Protein AF-A0A1Q7WA24-F1 (afdb_monomer)

Secondary structure (DSSP, 8-state):
-EEEEETTEEEEEEGGGTEEEEESSHHHHHHHHHHHHT-S---PEEE-S-HHHHHHHHHHHHHHHHHHHHHHHHHHHHHHHHT-GGG-SHHHHHHHHT--HHHHHHHHHHHS-------

Solvent-accessible surface area (backbone atoms only — not comparable to full-atom values): 7000 Å² total; per-residue (Å²): 76,48,34,37,54,50,98,84,23,34,36,39,44,40,76,96,74,76,44,75,47,76,29,71,44,67,69,61,39,50,52,57,48,27,66,74,66,76,39,98,73,82,71,70,46,66,42,68,87,43,73,66,58,36,51,49,52,53,52,52,54,51,50,52,53,51,51,50,53,51,49,55,49,48,55,53,50,50,55,54,48,74,70,40,85,87,40,70,52,64,63,51,41,8,64,78,67,76,43,52,49,69,56,43,52,52,49,53,70,74,66,51,78,79,92,77,85,78,134

Sequence (119 aa):
MLVIREGGGWLAEVAALGVVRRARCLVTLDHQMRDLLGTNSVDYQFQTGDAELDRLVMQIRSAKGAAGRYEERARRLTRRALLLPSGGSGRDLAVLLGLSHQRVHQLMRHGLPNAEGEA

Structure (mmCIF, N/CA/C/O backbone):
data_AF-A0A1Q7WA24-F1
#
_entry.id   AF-A0A1Q7WA24-F1
#
loop_
_atom_site.group_PDB
_atom_site.id
_atom_site.type_symbol
_atom_site.label_atom_id
_atom_site.label_alt_id
_atom_site.label_comp_id
_atom_site.label_asym_id
_atom_site.label_entity_id
_atom_site.label_seq_id
_atom_site.pdbx_PDB_ins_code
_atom_site.Cartn_x
_atom_site.Cartn_y
_atom_site.Cartn_z
_atom_site.occupancy
_atom_site.B_iso_or_equiv
_atom_site.auth_seq_id
_atom_site.auth_comp_id
_atom_site.auth_asym_id
_atom_site.auth_atom_id
_atom_site.pdbx_PDB_model_num
ATOM 1 N N . MET A 1 1 ? -10.342 -5.833 7.677 1.00 88.81 1 MET A N 1
ATOM 2 C CA . MET A 1 1 ? -10.523 -5.916 9.146 1.00 88.81 1 MET A CA 1
ATOM 3 C C . MET A 1 1 ? -10.973 -4.563 9.671 1.00 88.81 1 MET A C 1
ATOM 5 O O . MET A 1 1 ? -10.401 -3.571 9.235 1.00 88.81 1 MET A O 1
ATOM 9 N N . LEU A 1 2 ? -11.989 -4.493 10.535 1.00 92.31 2 LEU A N 1
ATOM 10 C CA . LEU A 1 2 ? -12.530 -3.210 11.002 1.00 92.31 2 LEU A CA 1
ATOM 11 C C . LEU A 1 2 ? -11.755 -2.701 12.224 1.00 92.31 2 LEU A C 1
ATOM 13 O O . LEU A 1 2 ? -11.491 -3.473 13.146 1.00 92.31 2 LEU A O 1
ATOM 17 N N . VAL A 1 3 ? -11.393 -1.416 12.220 1.00 94.94 3 VAL A N 1
ATOM 18 C CA . VAL A 1 3 ? -10.739 -0.731 13.340 1.00 94.94 3 VAL A CA 1
ATOM 19 C C . VAL A 1 3 ? -11.504 0.536 13.696 1.00 94.94 3 VAL A C 1
ATOM 21 O O . VAL A 1 3 ? -11.601 1.451 12.881 1.00 94.94 3 VAL A O 1
ATOM 24 N N . ILE A 1 4 ? -12.013 0.599 14.920 1.00 95.94 4 ILE A N 1
ATOM 25 C CA . ILE A 1 4 ? -12.894 1.660 15.411 1.00 95.94 4 ILE A CA 1
ATOM 26 C C . ILE A 1 4 ? -12.174 2.451 16.499 1.00 95.94 4 ILE A C 1
ATOM 28 O O . ILE A 1 4 ? -11.491 1.874 17.350 1.00 95.94 4 ILE A O 1
ATOM 32 N N . ARG A 1 5 ? -12.328 3.775 16.495 1.00 94.88 5 ARG A N 1
ATOM 33 C CA . ARG A 1 5 ? -11.917 4.620 17.618 1.00 94.88 5 ARG A CA 1
ATOM 34 C C . ARG A 1 5 ? -12.995 4.596 18.705 1.00 94.88 5 ARG A C 1
ATOM 36 O O . ARG A 1 5 ? -14.121 5.013 18.466 1.00 94.88 5 ARG A O 1
ATOM 43 N N . GLU A 1 6 ? -12.645 4.149 19.907 1.00 92.25 6 GLU A N 1
ATOM 44 C CA . GLU A 1 6 ? -13.579 4.005 21.034 1.00 92.25 6 GLU A CA 1
ATOM 45 C C . GLU A 1 6 ? -12.900 4.422 22.347 1.00 92.25 6 GLU A C 1
ATOM 47 O O . GLU A 1 6 ? -11.767 4.023 22.614 1.00 92.25 6 GLU A O 1
ATOM 52 N N . GLY A 1 7 ? -13.573 5.230 23.178 1.00 83.06 7 GLY A N 1
ATOM 53 C CA . GLY A 1 7 ? -13.155 5.488 24.567 1.00 83.06 7 GLY A CA 1
ATOM 54 C C . GLY A 1 7 ? -11.735 6.050 24.746 1.00 83.06 7 GLY A C 1
ATOM 55 O O . GLY A 1 7 ? -11.076 5.756 25.741 1.00 83.06 7 GLY A O 1
ATOM 56 N N . GLY A 1 8 ? -11.229 6.816 23.774 1.00 89.00 8 GLY A N 1
ATOM 57 C CA . GLY A 1 8 ? -9.855 7.340 23.786 1.00 89.00 8 GLY A CA 1
ATOM 58 C C . GLY A 1 8 ? -8.782 6.346 23.319 1.00 89.00 8 GLY A C 1
ATOM 59 O O . GLY A 1 8 ? -7.594 6.641 23.428 1.00 89.00 8 GLY A O 1
ATOM 60 N N . GLY A 1 9 ? -9.183 5.193 22.783 1.00 94.62 9 GLY A N 1
ATOM 61 C CA . GLY A 1 9 ? -8.310 4.191 22.185 1.00 94.62 9 GLY A CA 1
ATOM 62 C C . GLY A 1 9 ? -8.864 3.652 20.869 1.00 94.62 9 GLY A C 1
ATOM 63 O O . GLY A 1 9 ? -9.657 4.300 20.185 1.00 94.62 9 GLY A O 1
ATOM 64 N N . TRP A 1 10 ? -8.405 2.459 20.514 1.00 97.00 10 TRP A N 1
ATOM 65 C CA . TRP A 1 10 ? -8.714 1.781 19.267 1.00 97.00 10 TRP A CA 1
ATOM 66 C C . TRP A 1 10 ? -9.091 0.331 19.522 1.00 97.00 10 TRP A C 1
ATOM 68 O O . TRP A 1 10 ? -8.482 -0.344 20.357 1.00 97.00 10 TRP A O 1
ATOM 78 N N . LEU A 1 11 ? -10.068 -0.137 18.760 1.00 96.06 11 LEU A N 1
ATOM 79 C CA . LEU A 1 11 ? -10.603 -1.485 18.794 1.00 96.06 11 LEU A CA 1
ATOM 80 C C . LEU A 1 11 ? -10.467 -2.094 17.401 1.00 96.06 11 LEU A C 1
ATOM 82 O O . LEU A 1 11 ? -10.926 -1.492 16.440 1.00 96.06 11 LEU A O 1
ATOM 86 N N . ALA A 1 12 ? -9.858 -3.272 17.287 1.00 94.25 12 ALA A N 1
ATOM 87 C CA . ALA A 1 12 ? -9.853 -4.076 16.068 1.00 94.25 12 ALA A CA 1
ATOM 88 C C . ALA A 1 12 ? -10.727 -5.316 16.254 1.00 94.25 12 ALA A C 1
ATOM 90 O O . ALA A 1 12 ? -10.591 -6.020 17.259 1.00 94.25 12 ALA A O 1
ATOM 91 N N . GLU A 1 13 ? -11.566 -5.606 15.263 1.00 89.81 13 GLU A N 1
ATOM 92 C CA . GLU A 1 13 ? -12.360 -6.831 15.207 1.00 89.81 13 GLU A CA 1
ATOM 93 C C . GLU A 1 13 ? -11.883 -7.733 14.066 1.00 89.81 13 GLU A C 1
ATOM 95 O O . GLU A 1 13 ? -11.946 -7.372 12.886 1.00 89.81 13 GLU A O 1
ATOM 100 N N . VAL A 1 14 ? -11.437 -8.938 14.426 1.00 84.75 14 VAL A N 1
ATOM 101 C CA . VAL A 1 14 ? -11.105 -10.011 13.489 1.00 84.75 14 VAL A CA 1
ATOM 102 C C . VAL A 1 14 ? -12.316 -10.937 13.372 1.00 84.75 14 VAL A C 1
ATOM 104 O O . VAL A 1 14 ? -12.368 -11.980 14.022 1.00 84.75 14 VAL A O 1
ATOM 107 N N . ALA A 1 15 ? -13.293 -10.566 12.541 1.00 80.56 15 ALA A N 1
ATOM 108 C CA . ALA A 1 15 ? -14.552 -11.311 12.405 1.00 80.56 15 ALA A CA 1
ATOM 109 C C . ALA A 1 15 ? -14.340 -12.814 12.125 1.00 80.56 15 ALA A C 1
ATOM 111 O O . ALA A 1 15 ? -14.988 -13.657 12.735 1.00 80.56 15 ALA A O 1
ATOM 112 N N . ALA A 1 16 ? -13.363 -13.159 11.278 1.00 79.12 16 ALA A N 1
ATOM 113 C CA . ALA A 1 16 ? -13.037 -14.548 10.937 1.00 79.12 16 ALA A CA 1
ATOM 114 C C . ALA A 1 16 ? -12.530 -15.394 12.123 1.00 79.12 16 ALA A C 1
ATOM 116 O O . ALA A 1 16 ? -12.592 -16.617 12.060 1.00 79.12 16 ALA A O 1
ATOM 117 N N . LEU A 1 17 ? -12.018 -14.759 13.183 1.00 81.06 17 LEU A N 1
ATOM 118 C CA . LEU A 1 17 ? -11.490 -15.432 14.375 1.00 81.06 17 LEU A CA 1
ATOM 119 C C . LEU A 1 17 ? -12.355 -15.195 15.623 1.00 81.06 17 LEU A C 1
ATOM 121 O O . LEU A 1 17 ? -12.052 -15.748 16.676 1.00 81.06 17 LEU A O 1
ATOM 125 N N . GLY A 1 18 ? -13.387 -14.347 15.547 1.00 84.75 18 GLY A N 1
ATOM 126 C CA . GLY A 1 18 ? -14.166 -13.922 16.717 1.00 84.75 18 GLY A CA 1
ATOM 127 C C . GLY A 1 18 ? -13.331 -13.182 17.772 1.00 84.75 18 GLY A C 1
ATOM 128 O O . GLY A 1 18 ? -13.679 -13.178 18.951 1.00 84.75 18 GLY A O 1
ATOM 129 N N . VAL A 1 19 ? -12.199 -12.587 17.374 1.00 87.44 19 VAL A N 1
ATOM 130 C CA . VAL A 1 19 ? -11.257 -11.935 18.292 1.00 87.44 19 VAL A CA 1
ATOM 131 C C . VAL A 1 19 ? -11.409 -10.421 18.220 1.00 87.44 19 VAL A C 1
ATOM 133 O O . VAL A 1 19 ? -11.278 -9.821 17.155 1.00 87.44 19 VAL A O 1
ATOM 136 N N . VAL A 1 20 ? -11.595 -9.801 19.387 1.00 91.62 20 VAL A N 1
ATOM 137 C CA . VAL A 1 20 ? -11.535 -8.346 19.566 1.00 91.62 20 VAL A CA 1
ATOM 138 C C . VAL A 1 20 ? -10.261 -7.979 20.314 1.00 91.62 20 VAL A C 1
ATOM 140 O O . VAL A 1 20 ? -9.880 -8.620 21.301 1.00 91.62 20 VAL A O 1
ATOM 143 N N . ARG A 1 21 ? -9.585 -6.932 19.848 1.00 94.00 21 ARG A N 1
ATOM 144 C CA . ARG A 1 21 ? -8.348 -6.421 20.444 1.00 94.00 21 ARG A CA 1
ATOM 145 C C . ARG A 1 21 ? -8.455 -4.924 20.644 1.00 94.00 21 ARG A C 1
ATOM 147 O O . ARG A 1 21 ? -9.034 -4.227 19.820 1.00 94.00 21 ARG A O 1
ATOM 154 N N . ARG A 1 22 ? -7.926 -4.445 21.767 1.00 95.12 22 ARG A N 1
ATOM 155 C CA . ARG A 1 22 ? -8.013 -3.045 22.181 1.00 95.12 22 ARG A CA 1
ATOM 156 C C . ARG A 1 22 ? -6.634 -2.526 22.552 1.00 95.12 22 ARG A C 1
ATOM 158 O O . ARG A 1 22 ? -5.875 -3.216 23.229 1.00 95.12 22 ARG A O 1
ATOM 165 N N . ALA A 1 23 ? -6.340 -1.294 22.158 1.00 96.25 23 ALA A N 1
ATOM 166 C CA . ALA A 1 23 ? -5.127 -0.592 22.559 1.00 96.25 23 ALA A CA 1
ATOM 167 C C . ALA A 1 23 ? -5.370 0.919 22.643 1.00 96.25 23 ALA A C 1
ATOM 169 O O . ALA A 1 23 ? -6.270 1.452 21.999 1.00 96.25 23 ALA A O 1
ATOM 170 N N . ARG A 1 24 ? -4.542 1.643 23.407 1.00 95.19 24 ARG A N 1
ATOM 171 C CA . ARG A 1 24 ? -4.636 3.114 23.493 1.00 95.19 24 ARG A CA 1
ATOM 172 C C . ARG A 1 24 ? -4.215 3.830 22.207 1.00 95.19 24 ARG A C 1
ATOM 174 O O . ARG A 1 24 ? -4.690 4.927 21.945 1.00 95.19 24 ARG A O 1
ATOM 181 N N . CYS A 1 25 ? -3.340 3.236 21.399 1.00 95.19 25 CYS A N 1
ATOM 182 C CA . CYS A 1 25 ? -2.872 3.828 20.147 1.00 95.19 25 CYS A CA 1
ATOM 183 C C . CYS A 1 25 ? -2.828 2.794 19.013 1.00 95.19 25 CYS A C 1
ATOM 185 O O . CYS A 1 25 ? -2.712 1.590 19.254 1.00 95.19 25 CYS A O 1
ATOM 187 N N . LEU A 1 26 ? -2.899 3.283 17.770 1.00 94.12 26 LEU A N 1
ATOM 188 C CA . LEU A 1 26 ? -2.917 2.442 16.568 1.00 94.12 26 LEU A CA 1
ATOM 189 C C . LEU A 1 26 ? -1.650 1.609 16.389 1.00 94.12 26 LEU A C 1
ATOM 191 O O . LEU A 1 26 ? -1.746 0.491 15.906 1.00 94.12 26 LEU A O 1
ATOM 195 N N . VAL A 1 27 ? -0.482 2.121 16.783 1.00 95.00 27 VAL A N 1
ATOM 196 C CA . VAL A 1 27 ? 0.796 1.404 16.619 1.00 95.00 27 VAL A CA 1
ATOM 197 C C . VAL A 1 27 ? 0.807 0.119 17.445 1.00 95.00 27 VAL A C 1
ATOM 199 O O . VAL A 1 27 ? 1.140 -0.946 16.935 1.00 95.00 27 VAL A O 1
ATOM 202 N N . THR A 1 28 ? 0.388 0.194 18.711 1.00 96.31 28 THR A N 1
ATOM 203 C CA . THR A 1 28 ? 0.288 -0.992 19.571 1.00 96.31 28 THR A CA 1
ATOM 204 C C . THR A 1 28 ? -0.760 -1.969 19.051 1.00 96.31 28 THR A C 1
ATOM 206 O O . THR A 1 28 ? -0.510 -3.172 19.050 1.00 96.31 28 THR A O 1
ATOM 209 N N . LEU A 1 29 ? -1.909 -1.467 18.583 1.00 95.44 29 LEU A N 1
ATOM 210 C CA . LEU A 1 29 ? -2.938 -2.317 17.986 1.00 95.44 29 LEU A CA 1
ATOM 211 C C . LEU A 1 29 ? -2.402 -3.043 16.746 1.00 95.44 29 LEU A C 1
ATOM 213 O O . LEU A 1 29 ? -2.591 -4.244 16.609 1.00 95.44 29 LEU A O 1
ATOM 217 N N . ASP A 1 30 ? -1.700 -2.330 15.868 1.00 94.75 30 ASP A N 1
ATOM 218 C CA . ASP A 1 30 ? -1.156 -2.879 14.630 1.00 94.75 30 ASP A CA 1
ATOM 219 C C . ASP A 1 30 ? -0.110 -3.968 14.888 1.00 94.75 30 ASP A C 1
ATOM 221 O O . ASP A 1 30 ? -0.177 -5.026 14.269 1.00 94.75 30 ASP A O 1
ATOM 225 N N . HIS A 1 31 ? 0.787 -3.778 15.860 1.00 94.75 31 HIS A N 1
ATOM 226 C CA . HIS A 1 31 ? 1.714 -4.836 16.277 1.00 94.75 31 HIS A CA 1
ATOM 227 C C . HIS A 1 31 ? 0.975 -6.078 16.785 1.00 94.75 31 HIS A C 1
ATOM 229 O O . HIS A 1 31 ? 1.214 -7.172 16.286 1.00 94.75 31 HIS A O 1
ATOM 235 N N . GLN A 1 32 ? 0.003 -5.907 17.690 1.00 93.81 32 GLN A N 1
ATOM 236 C CA . GLN A 1 32 ? -0.807 -7.028 18.181 1.00 93.81 32 GLN A CA 1
ATOM 237 C C . GLN A 1 32 ? -1.510 -7.781 17.044 1.00 93.81 32 GLN A C 1
ATOM 239 O O . GLN A 1 32 ? -1.726 -8.988 17.144 1.00 93.81 32 GLN A O 1
ATOM 244 N N . MET A 1 33 ? -1.917 -7.073 15.985 1.0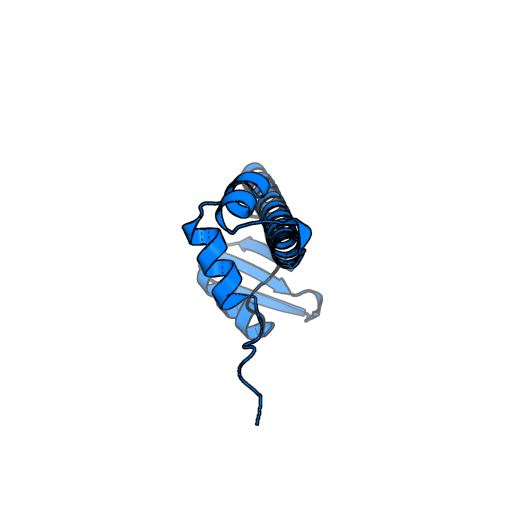0 93.62 33 MET A N 1
ATOM 245 C CA . MET A 1 33 ? -2.637 -7.670 14.857 1.00 93.62 33 MET A CA 1
ATOM 246 C C . MET A 1 33 ? -1.703 -8.426 13.932 1.00 93.62 33 MET A C 1
ATOM 248 O O . MET A 1 33 ? -2.040 -9.526 13.504 1.00 93.62 33 MET A O 1
ATOM 252 N N . ARG A 1 34 ? -0.522 -7.873 13.661 1.00 93.62 34 ARG A N 1
ATOM 253 C CA . ARG A 1 34 ? 0.521 -8.553 12.889 1.00 93.62 34 ARG A CA 1
ATOM 254 C C . ARG A 1 34 ? 0.990 -9.826 13.578 1.00 93.62 34 ARG A C 1
ATOM 256 O O . ARG A 1 34 ? 1.069 -10.857 12.917 1.00 93.62 34 ARG A O 1
ATOM 263 N N . ASP A 1 35 ? 1.195 -9.770 14.892 1.00 92.88 35 ASP A N 1
ATOM 264 C CA . ASP A 1 35 ? 1.572 -10.933 15.699 1.00 92.88 35 ASP A CA 1
ATOM 265 C C . ASP A 1 35 ? 0.476 -12.005 15.673 1.00 92.88 35 ASP A C 1
ATOM 267 O O . ASP A 1 35 ? 0.756 -13.179 15.442 1.00 92.88 35 ASP A O 1
ATOM 271 N N . LEU A 1 36 ? -0.789 -11.602 15.847 1.00 90.88 36 LEU A N 1
ATOM 272 C CA . LEU A 1 36 ? -1.934 -12.517 15.815 1.00 90.88 36 LEU A CA 1
ATOM 273 C C . LEU A 1 36 ? -2.111 -13.196 14.450 1.00 90.88 36 LEU A C 1
ATOM 275 O O . LEU A 1 36 ? -2.479 -14.366 14.389 1.00 90.88 36 LEU A O 1
ATOM 279 N N . LEU A 1 37 ? -1.902 -12.454 13.363 1.00 90.06 37 LEU A N 1
ATOM 280 C CA . LEU A 1 37 ? -2.133 -12.924 11.997 1.00 90.06 37 LEU A CA 1
ATOM 281 C C . LEU A 1 37 ? -0.880 -13.537 11.348 1.00 90.06 37 LEU A C 1
ATOM 283 O O . LEU A 1 37 ? -0.974 -14.060 10.239 1.00 90.06 37 LEU A O 1
ATOM 287 N N . GLY A 1 38 ? 0.288 -13.453 11.994 1.00 91.44 38 GLY A N 1
ATOM 288 C CA . GLY A 1 38 ? 1.561 -13.933 11.449 1.00 91.44 38 GLY A CA 1
ATOM 289 C C . GLY A 1 38 ? 1.971 -13.241 10.143 1.00 91.44 38 GLY A C 1
ATOM 290 O O . GLY A 1 38 ? 2.603 -13.859 9.288 1.00 91.44 38 GLY A O 1
ATOM 291 N N . THR A 1 39 ? 1.581 -11.977 9.949 1.00 90.19 39 THR A N 1
ATOM 292 C CA . THR A 1 39 ? 1.802 -11.219 8.705 1.00 90.19 39 THR A CA 1
ATOM 293 C C . THR A 1 39 ? 2.386 -9.844 8.985 1.00 90.19 39 THR A C 1
ATOM 295 O O . THR A 1 39 ? 2.049 -9.188 9.965 1.00 90.19 39 THR A O 1
ATOM 298 N N . ASN A 1 40 ? 3.210 -9.353 8.061 1.00 86.38 40 ASN A N 1
ATOM 299 C CA . ASN A 1 40 ? 3.768 -8.001 8.118 1.00 86.38 40 ASN A CA 1
ATOM 300 C C . ASN A 1 40 ? 2.808 -6.925 7.585 1.00 86.38 40 ASN A C 1
ATOM 302 O O . ASN A 1 40 ? 3.111 -5.736 7.666 1.00 86.38 40 ASN A O 1
ATOM 306 N N . SER A 1 41 ? 1.676 -7.328 7.003 1.00 84.31 41 SER A N 1
ATOM 307 C CA . SER A 1 41 ? 0.701 -6.423 6.398 1.00 84.31 41 SER A CA 1
ATOM 308 C C . SER A 1 41 ? -0.714 -6.843 6.760 1.00 84.31 41 SER A C 1
ATOM 310 O O . SER A 1 41 ? -1.087 -8.006 6.598 1.00 84.31 41 SER A O 1
ATOM 312 N N . VAL A 1 42 ? -1.502 -5.873 7.217 1.00 88.62 42 VAL A N 1
ATOM 313 C CA . VAL A 1 42 ? -2.897 -6.060 7.6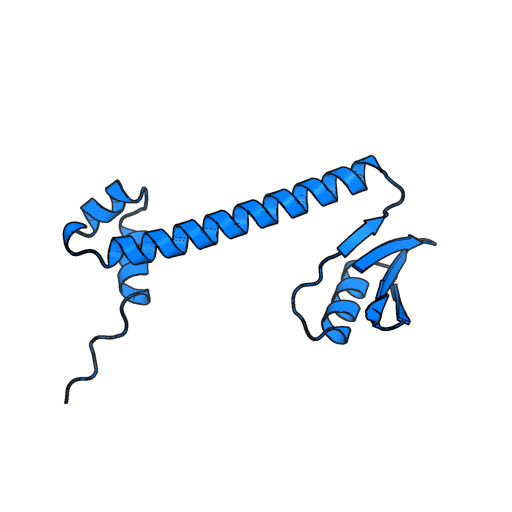05 1.00 88.62 42 VAL A CA 1
ATOM 314 C C . VAL A 1 42 ? -3.752 -5.010 6.905 1.00 88.62 42 VAL A C 1
ATOM 316 O O . VAL A 1 42 ? -3.450 -3.809 6.920 1.00 88.62 42 VAL A O 1
ATOM 319 N N . ASP A 1 43 ? -4.831 -5.469 6.274 1.00 88.25 43 ASP A N 1
ATOM 320 C CA . ASP A 1 43 ? -5.770 -4.592 5.587 1.00 88.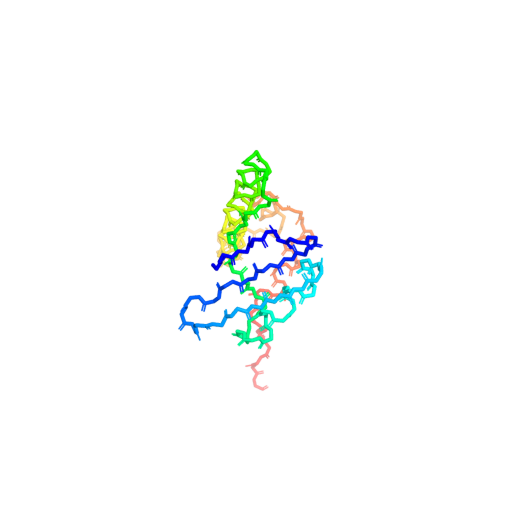25 43 ASP A CA 1
ATOM 321 C C . ASP A 1 43 ? -6.862 -4.106 6.549 1.00 88.25 43 ASP A C 1
ATOM 323 O O . ASP A 1 43 ? -7.762 -4.855 6.959 1.00 88.25 43 ASP A O 1
ATOM 327 N N . TYR A 1 44 ? -6.746 -2.838 6.946 1.00 91.44 44 TYR A N 1
ATOM 328 C CA . TYR A 1 44 ? -7.662 -2.198 7.884 1.00 91.44 44 TYR A CA 1
ATOM 329 C C . TYR A 1 44 ? -8.631 -1.278 7.155 1.00 91.44 44 TYR A C 1
ATOM 331 O O . TYR A 1 44 ? -8.216 -0.429 6.364 1.00 91.44 44 TYR A O 1
ATOM 339 N N . GLN A 1 45 ? -9.894 -1.361 7.549 1.00 91.50 45 GLN A N 1
ATOM 340 C CA . GLN A 1 45 ? -10.882 -0.320 7.339 1.00 91.50 45 GLN A CA 1
ATOM 341 C C . GLN A 1 45 ? -11.020 0.457 8.647 1.00 91.50 45 GLN A C 1
ATOM 343 O O . GLN A 1 45 ? -11.296 -0.140 9.686 1.00 91.50 45 GLN A O 1
ATOM 348 N N . PHE A 1 46 ? -10.785 1.766 8.607 1.00 94.56 46 PHE A N 1
ATOM 349 C CA . PHE A 1 46 ? -10.847 2.614 9.794 1.00 94.56 46 PHE A CA 1
ATOM 350 C C . PHE A 1 46 ? -12.204 3.303 9.914 1.00 94.56 46 PHE A C 1
ATOM 352 O O . PHE A 1 46 ? -12.763 3.747 8.914 1.00 94.56 46 PHE A O 1
ATOM 359 N N . GLN A 1 47 ? -12.687 3.392 11.149 1.00 95.25 47 GLN A N 1
ATOM 360 C CA . GLN A 1 47 ? -13.784 4.248 11.581 1.00 95.25 47 GLN A CA 1
ATOM 361 C C . GLN A 1 47 ? -13.266 5.128 12.716 1.00 95.25 47 GLN A C 1
ATOM 363 O O . GLN A 1 47 ? -13.220 4.725 13.881 1.00 95.25 47 GLN A O 1
ATOM 368 N N . THR A 1 48 ? -12.792 6.318 12.366 1.00 94.56 48 THR A N 1
ATOM 369 C CA . THR A 1 48 ? -12.180 7.254 13.321 1.00 94.56 48 THR A CA 1
ATOM 370 C C . THR A 1 48 ? -13.205 8.091 14.085 1.00 94.56 48 THR A C 1
ATOM 372 O O . THR A 1 48 ? -12.856 8.708 15.096 1.00 94.56 48 THR A O 1
ATOM 375 N N . GLY A 1 49 ? -14.457 8.091 13.618 1.00 94.62 49 GLY A N 1
ATOM 376 C CA . GLY A 1 49 ? -15.517 8.999 14.058 1.00 94.62 49 GLY A CA 1
ATOM 377 C C . GLY A 1 49 ? -15.576 10.297 13.246 1.00 94.62 49 GLY A C 1
ATOM 378 O O . GLY A 1 49 ? -16.497 11.084 13.440 1.00 94.62 49 GLY A O 1
ATOM 379 N N . ASP A 1 50 ? -14.632 10.502 12.324 1.00 95.81 50 ASP A N 1
ATOM 380 C CA . ASP A 1 50 ? -14.615 11.590 11.351 1.00 95.81 50 ASP A CA 1
ATOM 381 C C . ASP A 1 50 ? -14.738 10.999 9.937 1.00 95.81 50 ASP A C 1
ATOM 383 O O . ASP A 1 50 ? -13.821 10.358 9.417 1.00 95.81 50 ASP A O 1
ATOM 387 N N . ALA A 1 51 ? -15.898 11.211 9.313 1.00 94.62 51 ALA A N 1
ATOM 388 C CA . ALA A 1 51 ? -16.218 10.639 8.010 1.00 94.62 51 ALA A CA 1
ATOM 389 C C . ALA A 1 51 ? -15.337 11.187 6.874 1.00 94.62 51 ALA A C 1
ATOM 391 O O . ALA A 1 51 ? -15.089 10.478 5.892 1.00 94.62 51 ALA A O 1
ATOM 392 N N . GLU A 1 52 ? -14.864 12.431 6.982 1.00 97.31 52 GLU A N 1
ATOM 393 C CA . GLU A 1 52 ? -13.968 13.015 5.986 1.00 97.31 52 GLU A CA 1
ATOM 394 C C . GLU A 1 52 ? -12.589 12.366 6.083 1.00 97.31 52 GLU A C 1
ATOM 396 O O . GLU A 1 52 ? -12.045 11.908 5.071 1.00 97.31 52 GLU A O 1
ATOM 401 N N . LEU A 1 53 ? -12.067 12.231 7.305 1.00 96.25 53 LEU A N 1
ATOM 402 C CA . LEU A 1 53 ? -10.808 11.537 7.548 1.00 96.25 53 LEU A CA 1
ATOM 403 C C . LEU A 1 53 ? -10.871 10.078 7.082 1.00 96.25 53 LEU A C 1
ATOM 405 O O . LEU A 1 53 ? -9.974 9.626 6.367 1.00 96.25 53 LEU A O 1
ATOM 409 N N . ASP A 1 54 ? -11.937 9.352 7.422 1.00 95.81 54 ASP A N 1
ATOM 410 C CA . ASP A 1 54 ? -12.124 7.951 7.023 1.00 95.81 54 ASP A CA 1
ATOM 411 C C . ASP A 1 54 ? -12.119 7.801 5.492 1.00 95.81 54 ASP A C 1
ATOM 413 O O . ASP A 1 54 ? -11.445 6.923 4.933 1.00 95.81 54 ASP A O 1
ATOM 417 N N . ARG A 1 55 ? -12.802 8.716 4.790 1.00 95.81 55 ARG A N 1
ATOM 418 C CA . ARG A 1 55 ? -12.822 8.762 3.324 1.00 95.81 55 ARG A CA 1
ATOM 419 C C . ARG A 1 55 ? -11.438 9.051 2.745 1.00 95.81 55 ARG A C 1
ATOM 421 O O . ARG A 1 55 ? -11.025 8.364 1.807 1.00 95.81 55 ARG A O 1
ATOM 428 N N . LEU A 1 56 ? -10.721 10.038 3.280 1.00 97.88 56 LEU A N 1
ATOM 429 C CA . LEU A 1 56 ? -9.377 10.394 2.816 1.00 97.88 56 LEU A CA 1
ATOM 430 C C . LEU A 1 56 ? -8.389 9.247 3.033 1.00 97.88 56 LEU A C 1
ATOM 432 O O . LEU A 1 56 ? -7.640 8.900 2.119 1.00 97.88 56 LEU A O 1
ATOM 436 N N . VAL A 1 57 ? -8.416 8.601 4.200 1.00 96.12 57 VAL A N 1
ATOM 437 C CA . VAL A 1 57 ? -7.551 7.453 4.503 1.00 96.12 57 VAL A CA 1
ATOM 438 C C . VAL A 1 57 ? -7.798 6.312 3.519 1.00 96.12 57 VAL A C 1
ATOM 440 O O . VAL A 1 57 ? -6.838 5.766 2.967 1.00 96.12 57 VAL A O 1
ATOM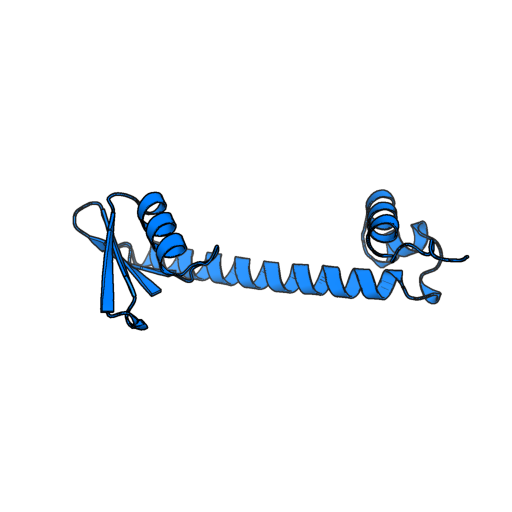 443 N N . MET A 1 58 ? -9.062 5.979 3.244 1.00 94.25 58 MET A N 1
ATOM 444 C CA . MET A 1 58 ? -9.414 4.963 2.250 1.00 94.25 58 MET A CA 1
ATOM 445 C C . MET A 1 58 ? -8.852 5.313 0.862 1.00 94.25 58 MET A C 1
ATOM 447 O O . MET A 1 58 ? -8.204 4.475 0.227 1.00 94.25 58 MET A O 1
ATOM 451 N N . GLN A 1 59 ? -9.050 6.551 0.399 1.00 96.56 59 GLN A N 1
ATOM 452 C CA . GLN A 1 59 ? -8.558 7.001 -0.907 1.00 96.56 59 GLN A CA 1
ATOM 453 C C . GLN A 1 59 ? -7.027 6.963 -0.991 1.00 96.56 59 GLN A C 1
ATOM 455 O O . GLN A 1 59 ? -6.481 6.430 -1.957 1.00 96.56 59 GLN A O 1
ATOM 460 N N . ILE A 1 60 ? -6.326 7.451 0.037 1.00 96.06 60 ILE A N 1
ATOM 461 C CA . ILE A 1 60 ? -4.859 7.452 0.097 1.00 96.06 60 ILE A CA 1
ATOM 462 C C . ILE A 1 60 ? -4.314 6.023 0.068 1.00 96.06 60 ILE A C 1
ATOM 464 O O . ILE A 1 60 ? -3.379 5.739 -0.682 1.00 96.06 60 ILE A O 1
ATOM 468 N N . ARG A 1 61 ? -4.878 5.105 0.864 1.00 93.62 61 ARG A N 1
ATOM 469 C CA . ARG A 1 61 ? -4.429 3.703 0.892 1.00 93.62 61 ARG A CA 1
ATOM 470 C C . ARG A 1 61 ? -4.664 3.015 -0.451 1.00 93.62 61 ARG A C 1
ATOM 472 O O . ARG A 1 61 ? -3.760 2.342 -0.943 1.00 93.62 61 ARG A O 1
ATOM 479 N N . SER A 1 62 ? -5.820 3.246 -1.073 1.00 92.88 62 SER A N 1
ATOM 480 C CA . SER A 1 62 ? -6.127 2.739 -2.415 1.00 92.88 62 SER A CA 1
ATOM 481 C C . SER A 1 62 ? -5.146 3.269 -3.468 1.00 92.88 62 SER A C 1
ATOM 483 O O . SER A 1 62 ? -4.558 2.487 -4.220 1.00 92.88 62 SER A O 1
ATOM 485 N N . ALA A 1 63 ? -4.884 4.580 -3.466 1.00 96.25 63 ALA A N 1
ATOM 486 C CA . ALA A 1 63 ? -3.952 5.222 -4.389 1.00 96.25 63 ALA A CA 1
ATOM 487 C C . ALA A 1 63 ? -2.514 4.715 -4.203 1.00 96.25 63 ALA A C 1
ATOM 489 O O . ALA A 1 63 ? -1.856 4.370 -5.182 1.00 96.25 63 ALA A O 1
ATOM 490 N N . LYS A 1 64 ? -2.041 4.585 -2.955 1.00 95.19 64 LYS A N 1
ATOM 491 C CA . LYS A 1 64 ? -0.725 3.998 -2.648 1.00 95.19 64 LYS A CA 1
ATOM 492 C C . LYS A 1 64 ? -0.626 2.547 -3.114 1.00 95.19 64 LYS A C 1
ATOM 494 O O . LYS A 1 64 ? 0.381 2.167 -3.704 1.00 95.19 64 LYS A O 1
ATOM 499 N N . GLY A 1 65 ? -1.676 1.752 -2.904 1.00 93.44 65 GLY A N 1
ATOM 500 C CA . GLY A 1 65 ? -1.738 0.378 -3.401 1.00 93.44 65 GLY A CA 1
ATOM 501 C C . GLY A 1 65 ? -1.684 0.309 -4.930 1.00 93.44 65 GLY A C 1
ATOM 502 O O . GLY A 1 65 ? -0.962 -0.516 -5.486 1.00 93.44 65 GLY A O 1
ATOM 503 N N . ALA A 1 66 ? -2.404 1.192 -5.627 1.00 95.69 66 ALA A N 1
ATOM 504 C CA . ALA A 1 66 ? -2.343 1.290 -7.083 1.00 95.69 66 ALA A CA 1
ATOM 505 C C . ALA A 1 66 ? -0.947 1.703 -7.572 1.00 95.69 66 ALA A C 1
ATOM 507 O O . ALA A 1 66 ? -0.394 1.038 -8.448 1.00 95.69 66 ALA A O 1
ATOM 508 N N . ALA A 1 67 ? -0.354 2.735 -6.968 1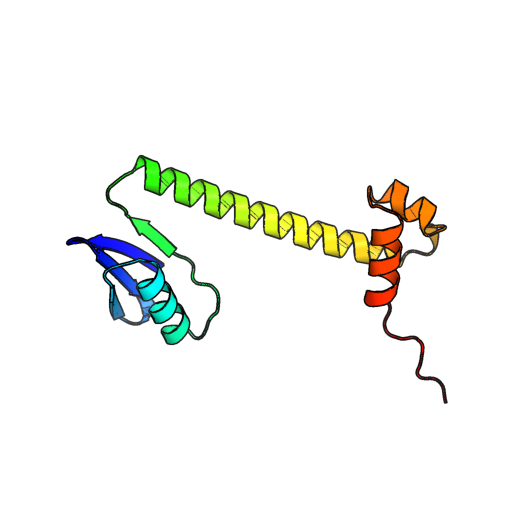.00 97.25 67 ALA A N 1
ATOM 509 C CA . ALA A 1 67 ? 0.998 3.190 -7.279 1.00 97.25 67 ALA A CA 1
ATOM 510 C C . ALA A 1 67 ? 2.028 2.064 -7.103 1.00 97.25 67 ALA A C 1
ATOM 512 O O . ALA A 1 67 ? 2.808 1.814 -8.020 1.00 97.25 67 ALA A O 1
ATOM 513 N N . GLY A 1 68 ? 1.962 1.314 -5.997 1.00 95.94 68 GLY A N 1
ATOM 514 C CA . GLY A 1 68 ? 2.829 0.157 -5.759 1.00 95.94 68 GLY A CA 1
ATOM 515 C C . GLY A 1 68 ? 2.712 -0.912 -6.851 1.00 95.94 68 GLY A C 1
ATOM 516 O O . GLY A 1 68 ? 3.724 -1.357 -7.390 1.00 95.94 68 GLY A O 1
ATOM 517 N N . ARG A 1 69 ? 1.488 -1.261 -7.276 1.00 96.31 69 ARG A N 1
ATOM 518 C CA . ARG A 1 69 ? 1.274 -2.223 -8.379 1.00 96.31 69 ARG A CA 1
ATOM 519 C C . ARG A 1 69 ? 1.848 -1.732 -9.710 1.00 96.31 69 ARG A C 1
ATOM 521 O O . ARG A 1 69 ? 2.403 -2.528 -10.473 1.00 96.31 69 ARG A O 1
ATOM 528 N N . TYR A 1 70 ? 1.711 -0.441 -10.015 1.00 96.31 70 TYR A N 1
ATOM 529 C CA . TYR A 1 70 ? 2.307 0.139 -11.221 1.00 96.31 70 TYR A CA 1
ATOM 530 C C . TYR A 1 70 ? 3.831 0.161 -11.144 1.00 96.31 70 TYR A C 1
ATOM 532 O O . TYR A 1 70 ? 4.485 -0.157 -12.136 1.00 96.31 70 TYR A O 1
ATOM 540 N N . GLU A 1 71 ? 4.398 0.445 -9.974 1.00 95.88 71 GLU A N 1
ATOM 541 C CA . GLU A 1 71 ? 5.840 0.406 -9.760 1.00 95.88 71 GLU A CA 1
ATOM 542 C C . GLU A 1 71 ? 6.397 -1.017 -9.917 1.00 95.88 71 GLU A C 1
ATOM 544 O O . GLU A 1 71 ? 7.377 -1.229 -10.631 1.00 95.88 71 GLU A O 1
ATOM 549 N N . GLU A 1 72 ? 5.743 -2.029 -9.345 1.00 95.94 72 GLU A N 1
ATOM 550 C CA . GLU A 1 72 ? 6.109 -3.437 -9.538 1.00 95.94 72 GLU A CA 1
ATOM 551 C C . GLU A 1 72 ? 6.013 -3.868 -11.006 1.00 95.94 72 GLU A C 1
ATOM 553 O O . GLU A 1 72 ? 6.884 -4.58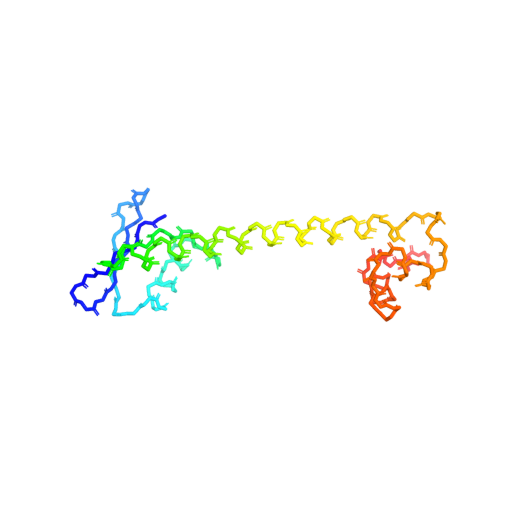2 -11.519 1.00 95.94 72 GLU A O 1
ATOM 558 N N . ARG A 1 73 ? 4.964 -3.420 -11.708 1.00 96.62 73 ARG A N 1
ATOM 559 C CA . ARG A 1 73 ? 4.804 -3.657 -13.146 1.00 96.62 73 ARG A CA 1
ATOM 560 C C . ARG A 1 73 ? 5.929 -3.002 -13.941 1.00 96.62 73 ARG A C 1
ATOM 562 O O . ARG A 1 73 ? 6.504 -3.677 -14.794 1.00 96.62 73 ARG A O 1
ATOM 569 N N . ALA A 1 74 ? 6.260 -1.746 -13.651 1.00 94.81 74 ALA A N 1
ATOM 570 C CA . ALA A 1 74 ? 7.365 -1.035 -14.282 1.00 94.81 74 ALA A CA 1
ATOM 571 C C . ALA A 1 74 ? 8.681 -1.783 -14.048 1.00 94.81 74 ALA A C 1
ATOM 573 O O . ALA A 1 74 ? 9.335 -2.159 -15.013 1.00 94.81 74 ALA A O 1
ATOM 574 N N . ARG A 1 75 ? 8.999 -2.151 -12.798 1.00 93.31 75 ARG A N 1
ATOM 575 C CA . ARG A 1 75 ? 10.195 -2.942 -12.455 1.00 93.31 75 ARG A CA 1
ATOM 576 C C . ARG A 1 75 ? 10.279 -4.249 -13.251 1.00 93.31 75 ARG A C 1
ATOM 578 O O . ARG A 1 75 ? 11.348 -4.601 -13.748 1.00 93.31 75 ARG A O 1
ATOM 585 N N . ARG A 1 76 ? 9.166 -4.977 -13.401 1.00 94.44 76 ARG A N 1
ATOM 586 C CA . ARG A 1 76 ? 9.118 -6.221 -14.192 1.00 94.44 76 ARG A CA 1
ATOM 587 C C . ARG A 1 76 ? 9.351 -5.973 -15.684 1.00 94.44 76 ARG A C 1
ATOM 589 O O . ARG A 1 76 ? 10.080 -6.740 -16.306 1.00 94.44 76 ARG A O 1
ATOM 596 N N . LEU A 1 77 ? 8.743 -4.934 -16.256 1.00 94.81 77 LEU A N 1
ATOM 597 C CA . LEU A 1 77 ? 8.923 -4.570 -17.665 1.00 94.81 77 LEU A CA 1
ATOM 598 C C . LEU A 1 77 ? 10.345 -4.073 -17.944 1.00 94.81 77 LEU A C 1
ATOM 600 O O . LEU A 1 77 ? 10.952 -4.531 -18.905 1.00 94.81 77 LEU A O 1
ATOM 604 N N . THR A 1 78 ? 10.904 -3.238 -17.065 1.00 93.75 78 THR A N 1
ATOM 605 C CA . THR A 1 78 ? 12.304 -2.803 -17.112 1.00 93.75 78 THR A CA 1
ATOM 606 C C . THR A 1 78 ? 13.238 -4.007 -17.149 1.00 93.75 78 THR A C 1
ATOM 608 O O . THR A 1 78 ? 14.061 -4.096 -18.051 1.00 93.75 78 THR A O 1
ATOM 611 N N . ARG A 1 79 ? 13.079 -4.984 -16.241 1.00 91.31 79 ARG A N 1
ATOM 612 C CA . ARG A 1 79 ? 13.909 -6.205 -16.257 1.00 91.31 79 ARG A CA 1
ATOM 613 C C . ARG A 1 79 ? 13.812 -6.965 -17.577 1.00 91.31 79 ARG A C 1
ATOM 615 O O . ARG A 1 79 ? 14.832 -7.390 -18.096 1.00 91.31 79 ARG A O 1
ATOM 622 N N . ARG A 1 80 ? 12.607 -7.112 -18.135 1.00 91.81 80 ARG A N 1
ATOM 623 C CA . ARG A 1 80 ? 12.424 -7.771 -19.438 1.00 91.81 80 ARG A CA 1
ATOM 624 C C . ARG A 1 80 ? 13.122 -7.010 -20.562 1.00 91.81 80 ARG A C 1
ATOM 626 O O . ARG A 1 80 ? 13.764 -7.644 -21.384 1.00 91.81 80 ARG A O 1
ATOM 633 N N . ALA A 1 81 ? 13.018 -5.682 -20.584 1.00 92.38 81 ALA A N 1
ATOM 634 C CA . ALA A 1 81 ? 13.648 -4.853 -21.606 1.00 92.38 81 ALA A CA 1
ATOM 635 C C . ALA A 1 81 ? 15.183 -4.917 -21.551 1.00 92.38 81 ALA A C 1
ATOM 637 O O . ALA A 1 81 ? 15.817 -4.996 -22.597 1.00 92.38 81 ALA A O 1
ATOM 638 N N . LEU A 1 82 ? 15.775 -4.956 -20.350 1.00 89.94 82 LEU A N 1
ATOM 639 C CA . LEU A 1 82 ? 17.229 -5.085 -20.169 1.00 89.94 82 LEU A CA 1
ATOM 640 C C . LEU A 1 82 ? 17.799 -6.412 -20.702 1.00 89.94 82 LEU A C 1
ATOM 642 O O . LEU A 1 82 ? 18.991 -6.478 -20.979 1.00 89.94 82 LEU A O 1
ATOM 646 N N . LEU A 1 83 ? 16.972 -7.456 -20.831 1.00 88.25 83 LEU A N 1
ATOM 647 C CA . LEU A 1 83 ? 17.373 -8.771 -21.345 1.00 88.25 83 LEU A CA 1
ATOM 648 C C . LEU A 1 83 ? 17.198 -8.907 -22.866 1.00 88.25 83 LEU A C 1
ATOM 650 O O . LEU A 1 83 ? 17.557 -9.940 -23.427 1.00 88.25 83 LEU A O 1
ATOM 654 N N . LEU A 1 84 ? 16.620 -7.909 -23.545 1.00 90.06 84 LEU A N 1
ATOM 655 C CA . LEU A 1 84 ? 16.432 -7.961 -24.992 1.00 90.06 84 LEU A CA 1
ATOM 656 C C . LEU A 1 84 ? 17.731 -7.563 -25.713 1.00 90.06 84 LEU A C 1
ATOM 658 O O . LEU A 1 84 ? 18.211 -6.448 -25.501 1.00 90.06 84 LEU A O 1
ATOM 662 N N . PRO A 1 85 ? 18.255 -8.394 -26.637 1.00 83.19 85 PRO A N 1
ATOM 663 C CA . PRO A 1 85 ? 19.456 -8.064 -27.412 1.00 83.19 85 PRO A CA 1
ATOM 664 C C . PRO A 1 85 ? 19.317 -6.779 -28.241 1.00 83.19 85 PRO A C 1
ATOM 666 O O . PRO A 1 85 ? 20.297 -6.092 -28.510 1.00 83.19 85 PRO A O 1
ATOM 669 N N . SER A 1 86 ? 18.084 -6.419 -28.611 1.00 88.31 86 SER A N 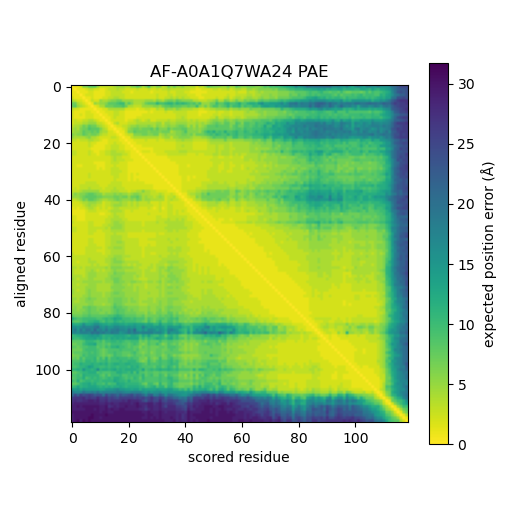1
ATOM 670 C CA . SER A 1 86 ? 17.757 -5.193 -29.344 1.00 88.31 86 SER A CA 1
ATOM 671 C C . SER A 1 86 ? 17.869 -3.914 -28.505 1.00 88.31 86 SER A C 1
ATOM 673 O O . SER A 1 86 ? 17.634 -2.830 -29.029 1.00 88.31 86 SER A O 1
ATOM 675 N N . GLY A 1 87 ? 18.167 -4.022 -27.207 1.00 81.62 87 GLY A N 1
ATOM 676 C CA . GLY A 1 87 ? 18.278 -2.884 -26.296 1.00 81.62 87 GLY A CA 1
ATOM 677 C C . GLY A 1 87 ? 19.491 -1.986 -26.549 1.00 81.62 87 GLY A C 1
ATOM 678 O O . GLY A 1 87 ? 19.497 -0.844 -26.100 1.00 81.62 87 GLY A O 1
ATOM 679 N N . GLY A 1 88 ? 20.496 -2.477 -27.279 1.00 87.25 88 GLY A N 1
ATOM 680 C CA . GLY A 1 88 ? 21.723 -1.731 -27.547 1.00 87.25 88 GLY A CA 1
ATOM 681 C C . GLY A 1 88 ? 22.613 -1.600 -26.310 1.00 87.25 88 GLY A C 1
ATOM 682 O O . GLY A 1 88 ? 22.665 -2.484 -25.454 1.00 87.25 88 GLY A O 1
ATOM 683 N N . SER A 1 89 ? 23.358 -0.498 -26.227 1.00 89.12 89 SER A N 1
ATOM 684 C CA . SER A 1 89 ? 24.276 -0.252 -25.117 1.00 89.12 89 SER A CA 1
ATOM 685 C C . SER A 1 89 ? 23.537 0.117 -23.824 1.00 89.12 89 SER A C 1
ATOM 687 O O . SER A 1 89 ? 22.388 0.561 -23.822 1.00 89.12 89 SER A O 1
ATOM 689 N N . GLY A 1 90 ? 24.232 0.047 -22.684 1.00 87.19 90 GLY A N 1
ATOM 690 C CA . GLY A 1 90 ? 23.690 0.530 -21.407 1.00 87.19 90 GLY A CA 1
ATOM 691 C C . GLY A 1 90 ? 23.365 2.035 -21.382 1.00 87.19 90 GLY A C 1
ATOM 692 O O . GLY A 1 90 ? 22.677 2.491 -20.469 1.00 87.19 90 GLY A O 1
ATOM 693 N N . ARG A 1 91 ? 23.858 2.828 -22.346 1.00 90.19 91 ARG A N 1
ATOM 694 C CA . ARG A 1 91 ? 23.452 4.234 -22.523 1.00 90.19 91 ARG A CA 1
ATOM 695 C C . ARG A 1 91 ? 22.149 4.339 -23.311 1.00 90.19 91 ARG A C 1
ATOM 697 O O . ARG A 1 91 ? 21.277 5.100 -22.907 1.00 90.19 91 ARG A O 1
ATOM 704 N N . ASP A 1 92 ? 21.987 3.526 -24.350 1.00 92.94 92 ASP A N 1
ATOM 705 C CA . ASP A 1 92 ? 20.753 3.478 -25.145 1.00 92.94 92 ASP A CA 1
ATOM 706 C C . ASP A 1 92 ? 19.578 3.020 -24.277 1.00 92.94 92 ASP A C 1
ATOM 708 O O . ASP A 1 92 ? 18.533 3.666 -24.237 1.00 92.94 92 ASP A O 1
ATOM 712 N N . LEU A 1 93 ? 19.790 1.986 -23.458 1.00 93.19 93 LEU A N 1
ATOM 713 C CA . LEU A 1 93 ? 18.804 1.515 -22.483 1.00 93.19 93 LEU A CA 1
ATOM 714 C C . LEU A 1 93 ? 18.440 2.566 -21.430 1.00 93.19 93 LEU A C 1
ATOM 716 O O . LEU A 1 93 ? 17.299 2.603 -20.978 1.00 93.19 93 LEU A O 1
ATOM 720 N N . ALA A 1 94 ? 19.378 3.428 -21.033 1.00 93.31 94 ALA A N 1
ATOM 721 C CA . ALA A 1 94 ? 19.089 4.510 -20.095 1.00 93.31 94 ALA A CA 1
ATOM 722 C C . ALA A 1 94 ? 18.087 5.504 -20.703 1.00 93.31 94 ALA A C 1
ATOM 724 O O . ALA A 1 94 ? 17.092 5.846 -20.063 1.00 93.31 94 ALA A O 1
ATOM 725 N N . VAL A 1 95 ? 18.295 5.880 -21.968 1.00 94.19 95 VAL A N 1
ATOM 726 C CA . VAL A 1 95 ? 17.387 6.764 -22.711 1.00 94.19 95 VAL A CA 1
ATOM 727 C C . VAL A 1 95 ? 16.037 6.088 -22.957 1.00 94.19 95 VAL A C 1
ATOM 729 O O . VAL A 1 95 ? 15.004 6.654 -22.606 1.00 94.19 95 VAL A O 1
ATOM 732 N N . LEU A 1 96 ? 16.029 4.862 -23.492 1.00 93.88 96 LEU A N 1
ATOM 733 C CA . LEU A 1 96 ? 14.804 4.123 -23.832 1.00 93.88 96 LEU A CA 1
ATOM 734 C C . LEU A 1 96 ? 13.892 3.880 -22.624 1.00 93.88 96 LEU A C 1
ATOM 736 O O . LEU A 1 96 ? 12.672 3.840 -22.765 1.00 93.88 96 LEU A O 1
ATOM 740 N N . LEU A 1 97 ? 14.477 3.694 -21.439 1.00 93.19 97 LEU A N 1
ATOM 741 C CA . LEU A 1 97 ? 13.743 3.354 -20.220 1.00 93.19 97 LEU A CA 1
ATOM 742 C C . LEU A 1 97 ? 13.507 4.558 -19.298 1.00 93.19 97 LEU A C 1
ATOM 744 O O . LEU A 1 97 ? 12.892 4.387 -18.246 1.00 93.19 97 LEU A O 1
ATOM 748 N N . GLY A 1 98 ? 13.996 5.752 -19.657 1.00 94.56 98 GLY A N 1
ATOM 749 C CA . GLY A 1 98 ? 13.910 6.943 -18.806 1.00 94.56 98 GLY A CA 1
ATOM 750 C C . GLY A 1 98 ? 14.648 6.780 -17.471 1.00 94.56 98 GLY A C 1
ATOM 751 O O . GLY A 1 98 ? 14.194 7.273 -16.440 1.00 94.56 98 GLY A O 1
ATOM 752 N N . LEU A 1 99 ? 15.760 6.042 -17.469 1.00 93.69 99 LEU A N 1
ATOM 753 C CA . LEU A 1 99 ? 16.573 5.757 -16.287 1.00 93.69 99 LEU A CA 1
ATOM 754 C C . LEU A 1 99 ? 17.933 6.444 -16.390 1.00 93.69 99 LEU A C 1
ATOM 756 O O . LEU A 1 99 ? 18.432 6.723 -17.475 1.00 93.69 99 LEU A O 1
ATOM 760 N N . SER A 1 100 ? 18.592 6.657 -15.253 1.00 92.94 100 SER A N 1
ATOM 761 C CA . SER A 1 100 ? 20.001 7.047 -15.281 1.00 92.94 100 SER A CA 1
ATOM 762 C C . SER A 1 100 ? 20.877 5.873 -15.727 1.00 92.94 100 SER A C 1
ATOM 764 O O . SER A 1 100 ? 20.587 4.708 -15.440 1.00 92.94 100 SER A O 1
ATOM 766 N N . HIS A 1 101 ? 22.004 6.176 -16.372 1.00 89.50 101 HIS A N 1
ATOM 767 C CA . HIS A 1 101 ? 22.976 5.154 -16.768 1.00 89.50 101 HIS A CA 1
ATOM 768 C C . HIS A 1 101 ? 23.481 4.336 -15.566 1.00 89.50 101 HIS A C 1
ATOM 770 O O . HIS A 1 101 ? 23.558 3.110 -15.632 1.00 89.50 101 HIS A O 1
ATOM 776 N N . GLN A 1 102 ? 23.727 4.994 -14.426 1.00 91.56 102 GLN A N 1
ATOM 777 C CA . GLN A 1 102 ? 24.091 4.321 -13.176 1.00 91.56 102 GLN A CA 1
ATOM 778 C C . GLN A 1 102 ? 23.013 3.324 -12.734 1.00 91.56 102 GLN A C 1
ATOM 780 O O . GLN A 1 102 ? 23.336 2.218 -12.301 1.00 91.56 102 GLN A O 1
ATOM 785 N N . ARG A 1 103 ? 21.730 3.686 -12.863 1.00 90.19 103 ARG A N 1
ATOM 786 C CA . ARG A 1 103 ? 20.624 2.802 -12.492 1.00 90.19 103 ARG A CA 1
ATOM 787 C C . ARG A 1 103 ? 20.531 1.593 -13.418 1.00 90.19 103 ARG A C 1
ATOM 789 O O . ARG A 1 103 ? 20.339 0.487 -12.921 1.00 90.19 103 ARG A O 1
ATOM 796 N N . VAL A 1 104 ? 20.705 1.783 -14.726 1.00 91.25 104 VAL A N 1
ATOM 797 C CA . VAL A 1 104 ? 20.771 0.676 -15.697 1.00 91.25 104 VAL A CA 1
ATOM 798 C C . VAL A 1 104 ? 21.914 -0.275 -15.351 1.00 91.25 104 VAL A C 1
ATOM 800 O O . VAL A 1 104 ? 21.690 -1.476 -15.228 1.00 91.25 104 VAL A O 1
ATOM 803 N N . HIS A 1 105 ? 23.107 0.259 -15.090 1.00 89.12 105 HIS A N 1
ATOM 804 C CA . HIS A 1 105 ? 24.273 -0.541 -14.725 1.00 89.12 105 HIS A CA 1
ATOM 805 C C . HIS A 1 105 ? 24.060 -1.344 -13.428 1.00 89.12 105 HIS A C 1
ATOM 807 O O . HIS A 1 105 ? 24.374 -2.532 -13.366 1.00 89.12 105 HIS A O 1
ATOM 813 N N . GLN A 1 106 ? 23.467 -0.731 -12.396 1.00 90.31 106 GLN A N 1
ATOM 814 C CA . GLN A 1 106 ? 23.093 -1.435 -11.162 1.00 90.31 106 GLN A CA 1
ATOM 815 C C . GLN A 1 106 ? 22.097 -2.571 -11.428 1.00 90.31 106 GLN A C 1
ATOM 817 O O . GLN A 1 106 ? 22.250 -3.667 -10.895 1.00 90.31 106 GLN A O 1
ATOM 822 N N . LEU A 1 107 ? 21.073 -2.322 -12.248 1.00 89.75 107 LEU A N 1
ATOM 823 C CA . LEU A 1 107 ? 20.047 -3.319 -12.552 1.00 89.75 107 LEU A CA 1
ATOM 824 C C . LEU A 1 107 ? 20.593 -4.489 -13.375 1.00 89.75 107 LEU A C 1
ATOM 826 O O . LEU A 1 107 ? 20.181 -5.619 -13.137 1.00 89.75 107 LEU A O 1
ATOM 830 N N . MET A 1 108 ? 21.533 -4.242 -14.289 1.00 84.62 108 MET A N 1
ATOM 831 C CA . MET A 1 108 ? 22.215 -5.304 -15.032 1.00 84.62 108 MET A CA 1
ATOM 832 C C . MET A 1 108 ? 23.081 -6.175 -14.115 1.00 84.62 108 MET A C 1
ATOM 834 O O . MET A 1 108 ? 22.984 -7.395 -14.180 1.00 84.62 108 MET A O 1
ATOM 838 N N . ARG A 1 109 ? 23.849 -5.570 -13.194 1.00 81.88 109 ARG A N 1
ATOM 839 C CA . ARG A 1 109 ? 24.694 -6.314 -12.237 1.00 81.88 109 ARG A CA 1
ATOM 840 C C . ARG A 1 109 ? 23.913 -7.185 -11.251 1.00 81.88 109 ARG A C 1
ATOM 842 O O . ARG A 1 109 ? 24.433 -8.200 -10.817 1.00 81.88 109 ARG A O 1
ATOM 849 N N . HIS A 1 110 ? 22.701 -6.783 -10.866 1.00 71.62 110 HIS A N 1
ATOM 850 C CA . HIS A 1 110 ? 21.878 -7.517 -9.892 1.00 71.62 110 HIS A CA 1
ATOM 851 C C . HIS A 1 110 ? 20.759 -8.362 -10.524 1.00 71.62 110 HIS A C 1
ATOM 853 O O . HIS A 1 110 ? 20.062 -9.080 -9.810 1.00 71.62 110 HIS A O 1
ATOM 859 N N . GLY A 1 111 ? 20.524 -8.224 -11.832 1.00 61.22 111 GLY A N 1
ATOM 860 C CA . GLY A 1 111 ? 19.422 -8.865 -12.555 1.00 61.22 111 GLY A CA 1
ATOM 861 C C . GLY A 1 111 ? 19.842 -9.993 -13.496 1.00 61.22 111 GLY A C 1
ATOM 862 O O . GLY A 1 111 ? 18.973 -10.735 -13.949 1.00 61.22 111 GLY A O 1
ATOM 863 N N . LEU A 1 112 ? 21.136 -10.130 -13.787 1.00 54.16 112 LEU A N 1
ATOM 864 C CA . LEU A 1 112 ? 21.683 -11.281 -14.495 1.00 54.16 112 LEU A CA 1
ATOM 865 C C . LEU A 1 112 ? 22.023 -12.357 -13.448 1.00 54.16 112 LEU A C 1
ATOM 867 O O . LEU A 1 112 ? 22.762 -12.044 -12.513 1.00 54.16 112 LEU A O 1
ATOM 871 N N . PRO A 1 113 ? 21.488 -13.592 -13.534 1.00 46.69 113 PRO A N 1
ATOM 872 C CA . PRO A 1 113 ? 22.063 -14.692 -12.765 1.00 46.69 113 PRO A CA 1
ATOM 873 C C . PRO A 1 113 ? 23.555 -14.756 -13.108 1.00 46.69 113 PRO A C 1
ATOM 875 O O . PRO A 1 113 ? 23.900 -14.653 -14.285 1.00 46.69 113 PRO A O 1
ATOM 878 N N . ASN A 1 114 ? 24.421 -14.851 -12.092 1.00 42.50 114 ASN A N 1
ATOM 879 C CA . ASN A 1 114 ? 25.864 -15.000 -12.281 1.00 42.50 114 ASN A CA 1
ATOM 880 C C . ASN A 1 114 ? 26.115 -16.065 -13.355 1.00 42.50 114 ASN A C 1
ATOM 882 O O . ASN A 1 114 ? 25.863 -17.246 -13.127 1.00 42.50 114 ASN A O 1
ATOM 886 N N . ALA A 1 115 ? 26.624 -15.645 -14.510 1.00 43.34 115 ALA A N 1
ATOM 887 C CA . ALA A 1 115 ? 27.213 -16.534 -15.500 1.00 43.34 115 ALA A CA 1
ATOM 888 C C . ALA A 1 115 ? 28.633 -16.921 -15.045 1.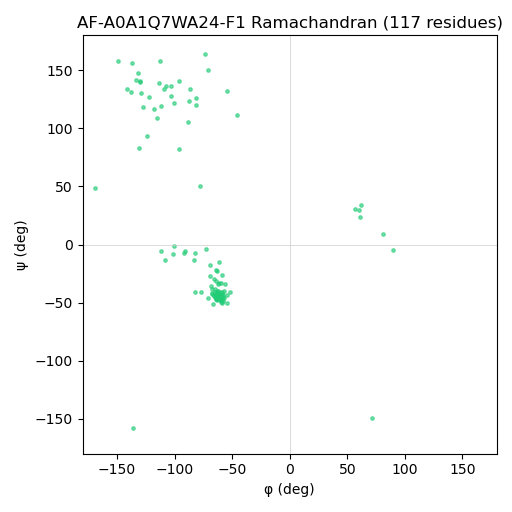00 43.34 115 ALA A C 1
ATOM 890 O O . ALA A 1 115 ? 29.596 -16.760 -15.781 1.00 43.34 115 ALA A O 1
ATOM 891 N N . GLU A 1 116 ? 28.761 -17.367 -13.796 1.00 43.44 116 GLU A N 1
ATOM 892 C CA . GLU A 1 116 ? 30.000 -17.883 -13.217 1.00 43.44 116 GLU A CA 1
ATOM 893 C C . GLU A 1 116 ? 29.659 -19.206 -12.538 1.00 43.44 116 GLU A C 1
ATOM 895 O O . GLU A 1 116 ? 29.324 -19.287 -11.357 1.00 43.44 116 GLU A O 1
ATOM 900 N N . GLY A 1 117 ? 29.638 -20.234 -13.375 1.00 46.50 117 GLY A N 1
ATOM 901 C CA . GLY A 1 117 ? 29.356 -21.618 -13.040 1.00 46.50 117 GLY A CA 1
ATOM 902 C C . GLY A 1 117 ? 29.696 -22.498 -14.236 1.00 46.50 117 GLY A C 1
ATOM 903 O O . GLY A 1 117 ? 28.866 -23.293 -14.662 1.00 46.50 117 GLY A O 1
ATOM 904 N N . GLU A 1 118 ? 30.883 -22.307 -14.813 1.00 39.00 118 GLU A N 1
ATOM 905 C CA . GLU A 1 118 ? 31.491 -23.257 -15.742 1.00 39.00 118 GLU A CA 1
ATOM 906 C C . GLU A 1 118 ? 32.804 -23.773 -15.141 1.00 39.00 118 GLU A C 1
ATOM 908 O O . GLU A 1 118 ? 33.724 -22.991 -14.919 1.00 39.00 118 GLU A O 1
ATOM 913 N N . ALA A 1 119 ? 32.786 -25.091 -14.901 1.00 37.19 119 ALA A N 1
ATOM 914 C CA . ALA A 1 119 ? 33.878 -26.068 -14.791 1.00 37.19 119 ALA A CA 1
ATOM 915 C C . ALA A 1 119 ? 35.008 -25.831 -13.773 1.00 37.19 119 ALA A C 1
ATOM 917 O O . ALA A 1 119 ? 35.927 -25.027 -14.037 1.00 37.19 119 ALA A O 1
#

Foldseek 3Di:
DEWEDDDQWIWDAPPVVRDIDIDNYPVVVLVVVCVVVVHPDDDYQYHHVDPVVSVVVVVVVVVVVVVVVVVVVLLVVLLVLLPDPVCPDLVSSCVVSVHDSVVSVVCVVVSDDPPPDDD

Radius of gyration: 22.42 Å; Cα contacts (8 Å, |Δi|>4): 106; chains: 1; bounding box: 50×39×54 Å

pLDDT: mean 88.48, std 13.07, range [37.19, 97.88]

Nearest PDB structures (foldseek):
  6inw-assembly1_A  TM=3.692E-01  e=4.438E-01  Aspergillus flavus NRRL3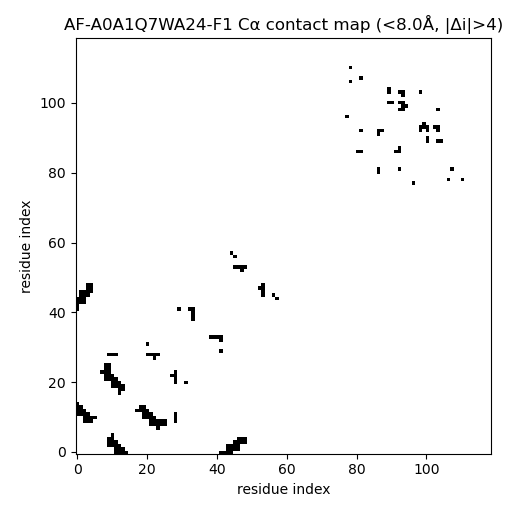357
  6ix3-assembly1_A  TM=3.677E-01  e=7.406E-01  Aspergillus flavus NRRL3357
  6ix7-assembly1_A  TM=3.689E-01  e=8.417E-01  Aspergillus flavus NRRL3357
  6ix3-assembly1_B-2  TM=3.149E-01  e=8.417E-01  Aspergillus flavus NRRL3357
  3k6q-assembly2_D  TM=4.169E-01  e=2.664E+00  Syntrophomonas wolfei subsp. wolfei str. Goettingen G311

Mean predicted aligned error: 7.71 Å